Protein AF-A0A8S4GF76-F1 (afdb_monomer_lite)

pLDDT: mean 74.77, std 15.89, range [37.31, 94.25]

Structure (mmCIF, N/CA/C/O backbone):
data_AF-A0A8S4GF76-F1
#
_entry.id   AF-A0A8S4GF76-F1
#
loop_
_atom_site.group_PDB
_atom_site.id
_atom_site.type_symbol
_atom_site.label_atom_id
_atom_site.label_alt_id
_atom_site.label_comp_id
_atom_site.label_asym_id
_atom_site.label_entity_id
_atom_site.label_seq_id
_atom_site.pdbx_PDB_ins_code
_atom_site.Cartn_x
_atom_site.Cartn_y
_atom_site.Cartn_z
_atom_site.occupancy
_atom_site.B_iso_or_equiv
_atom_site.auth_seq_id
_atom_site.auth_comp_id
_atom_site.auth_asym_id
_atom_site.auth_atom_id
_atom_site.pdbx_PDB_model_num
ATOM 1 N N . MET A 1 1 ? -17.388 -14.924 23.583 1.00 37.31 1 MET A N 1
ATOM 2 C CA . MET A 1 1 ? -16.501 -14.642 22.437 1.00 37.31 1 MET A CA 1
ATOM 3 C C . MET A 1 1 ? -17.145 -13.489 21.690 1.00 37.31 1 MET A C 1
ATOM 5 O O . MET A 1 1 ? -18.258 -13.666 21.219 1.00 37.31 1 MET A O 1
ATOM 9 N N . LEU A 1 2 ? -16.554 -12.293 21.723 1.00 39.00 2 LEU A N 1
ATOM 10 C CA . LEU A 1 2 ? -17.043 -11.163 20.931 1.00 39.00 2 LEU A CA 1
ATOM 11 C C . LEU A 1 2 ? -16.577 -11.403 19.494 1.00 39.00 2 LEU A C 1
ATOM 13 O O . LEU A 1 2 ? -15.399 -11.240 19.197 1.00 39.00 2 LEU A O 1
ATOM 17 N N . THR A 1 3 ? -17.472 -11.871 18.632 1.00 37.44 3 THR A N 1
ATOM 18 C CA . THR A 1 3 ? -17.257 -11.887 17.185 1.00 37.44 3 THR A CA 1
ATOM 19 C C . THR A 1 3 ? -17.469 -10.465 16.688 1.00 37.44 3 THR A C 1
ATOM 21 O O . THR A 1 3 ? -18.589 -10.052 16.404 1.00 37.44 3 THR A O 1
ATOM 24 N N . VAL A 1 4 ? -16.390 -9.687 16.653 1.00 47.50 4 VAL A N 1
ATOM 25 C CA . VAL A 1 4 ? -16.339 -8.474 15.839 1.00 47.50 4 VAL A CA 1
ATOM 26 C C . VAL A 1 4 ? -16.151 -8.974 14.414 1.00 47.50 4 VAL A C 1
ATOM 28 O O . VAL A 1 4 ? -15.085 -9.476 14.074 1.00 47.50 4 VAL A O 1
ATOM 31 N N . THR A 1 5 ? -17.217 -8.971 13.620 1.00 45.00 5 THR A N 1
ATOM 32 C CA . THR A 1 5 ? -17.081 -9.118 12.171 1.00 45.00 5 THR A CA 1
ATOM 33 C C . THR A 1 5 ? -16.626 -7.763 11.649 1.00 45.00 5 THR A C 1
ATOM 35 O O . THR A 1 5 ? -17.416 -6.820 11.746 1.00 45.00 5 THR A O 1
ATOM 38 N N . PRO A 1 6 ? -15.380 -7.635 11.174 1.00 48.03 6 PRO A N 1
ATOM 39 C CA . PRO A 1 6 ? -14.907 -6.381 10.617 1.00 48.03 6 PRO A CA 1
ATOM 40 C C . PRO A 1 6 ? -15.791 -6.009 9.427 1.00 48.03 6 PRO A C 1
ATOM 42 O O . PRO A 1 6 ? -15.981 -6.806 8.506 1.00 48.03 6 PRO A O 1
ATOM 45 N N . GLU A 1 7 ? -16.405 -4.830 9.475 1.00 50.16 7 GLU A N 1
ATOM 46 C CA . GLU A 1 7 ? -17.151 -4.298 8.340 1.00 50.16 7 GLU A CA 1
ATOM 47 C C . GLU A 1 7 ? -16.125 -3.635 7.415 1.00 50.16 7 GLU A C 1
ATOM 49 O O . GLU A 1 7 ? -15.545 -2.605 7.758 1.00 50.16 7 GLU A O 1
ATOM 54 N N . ARG A 1 8 ? -15.822 -4.293 6.286 1.00 50.78 8 ARG A N 1
ATOM 55 C CA . ARG A 1 8 ? -14.829 -3.825 5.308 1.00 50.78 8 ARG A CA 1
ATOM 56 C C . ARG A 1 8 ? -15.231 -2.441 4.801 1.00 50.78 8 ARG A C 1
ATOM 58 O O . ARG A 1 8 ? -16.391 -2.217 4.450 1.00 50.78 8 ARG A O 1
ATOM 65 N N . ASP A 1 9 ? -14.264 -1.533 4.735 1.00 55.44 9 ASP A N 1
ATOM 66 C CA . ASP A 1 9 ? -14.485 -0.206 4.171 1.00 55.44 9 ASP A CA 1
ATOM 67 C C . ASP A 1 9 ? -14.858 -0.349 2.683 1.00 55.44 9 ASP A C 1
ATOM 69 O O . ASP A 1 9 ? -14.085 -0.884 1.885 1.00 55.44 9 ASP A O 1
ATOM 73 N N . GLN A 1 10 ? -16.057 0.110 2.303 1.00 51.91 10 GLN A N 1
ATOM 74 C CA . GLN A 1 10 ? -16.638 -0.048 0.954 1.00 51.91 10 GLN A CA 1
ATOM 75 C C . GLN A 1 10 ? -15.857 0.701 -0.142 1.00 51.91 10 GLN A C 1
ATOM 77 O O . GLN A 1 10 ? -16.233 0.685 -1.311 1.00 51.91 10 GLN A O 1
ATOM 82 N N . LEU A 1 11 ? -14.794 1.404 0.244 1.00 53.62 11 LEU A N 1
ATOM 83 C CA . LEU A 1 11 ? -13.936 2.204 -0.620 1.00 53.62 11 LEU A CA 1
ATOM 84 C C . LEU A 1 11 ? -12.894 1.387 -1.385 1.00 53.62 11 LEU A C 1
ATOM 86 O O . LEU A 1 11 ? -12.343 1.891 -2.363 1.00 53.62 11 LEU A O 1
ATOM 90 N N . LEU A 1 12 ? -12.582 0.176 -0.917 1.00 53.72 12 LEU A N 1
ATOM 91 C CA . LEU A 1 12 ? -11.617 -0.704 -1.566 1.00 53.72 12 LEU A CA 1
ATOM 92 C C . LEU A 1 12 ? -12.351 -1.633 -2.543 1.00 53.72 12 LEU A C 1
ATOM 94 O O . LEU A 1 12 ? -13.311 -2.296 -2.137 1.00 53.72 12 LEU A O 1
ATOM 98 N N . PRO A 1 13 ? -11.929 -1.706 -3.816 1.00 49.16 13 PRO A N 1
ATOM 99 C CA . PRO A 1 13 ? -12.549 -2.608 -4.772 1.00 49.16 13 PRO A CA 1
ATOM 100 C C . PRO A 1 13 ? -12.316 -4.067 -4.353 1.00 49.16 13 PRO A C 1
ATOM 102 O O . PRO A 1 13 ? -11.180 -4.516 -4.238 1.00 49.16 13 PRO A O 1
ATOM 105 N N . GLY A 1 14 ? -13.406 -4.801 -4.112 1.00 49.50 14 GLY A N 1
ATOM 106 C CA . GLY A 1 14 ? -13.405 -6.255 -3.935 1.00 49.50 14 GLY A CA 1
ATOM 107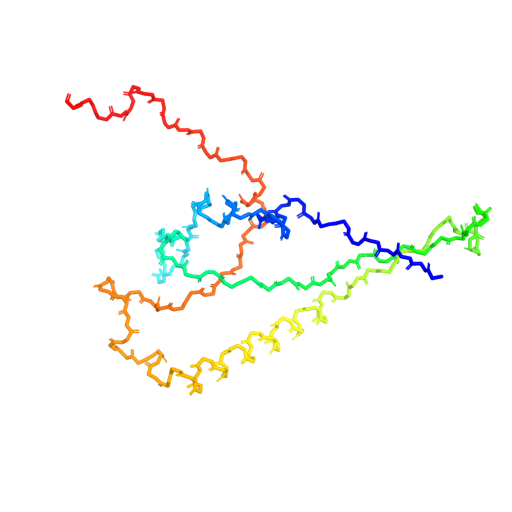 C C . GLY A 1 14 ? -14.153 -6.731 -2.690 1.00 49.50 14 GLY A C 1
ATOM 108 O O . GLY A 1 14 ? -13.673 -6.587 -1.566 1.00 49.50 14 GLY A O 1
ATOM 109 N N . GLN A 1 15 ? -15.300 -7.392 -2.876 1.00 46.72 15 GLN A N 1
ATOM 110 C CA . GLN A 1 15 ? -15.668 -8.475 -1.964 1.00 46.72 15 GLN A CA 1
ATOM 111 C C . GLN A 1 15 ? -14.715 -9.657 -2.188 1.00 46.72 15 GLN A C 1
ATOM 113 O O . GLN A 1 15 ? -14.267 -9.892 -3.308 1.00 46.72 15 GLN A O 1
ATOM 118 N N . ALA A 1 16 ? -14.494 -10.485 -1.161 1.00 45.66 16 ALA A N 1
ATOM 119 C CA . ALA A 1 16 ? -13.795 -11.774 -1.286 1.00 45.66 16 ALA A CA 1
ATOM 120 C C . ALA A 1 16 ? -14.451 -12.747 -2.302 1.00 45.66 16 ALA A C 1
ATOM 122 O O . ALA A 1 16 ? -13.913 -13.820 -2.570 1.00 45.66 16 ALA A O 1
ATOM 123 N N . THR A 1 17 ? -15.614 -12.385 -2.854 1.00 42.84 17 THR A N 1
ATOM 124 C CA . THR A 1 17 ? -16.393 -13.141 -3.842 1.00 42.84 17 THR A CA 1
ATOM 125 C C . THR A 1 17 ? -16.550 -12.442 -5.196 1.00 42.84 17 THR A C 1
ATOM 127 O O . THR A 1 17 ? -17.118 -13.048 -6.103 1.00 42.84 17 THR A O 1
ATOM 130 N N . ASP A 1 18 ? -16.055 -11.212 -5.373 1.00 44.28 18 ASP A N 1
ATOM 131 C CA . ASP A 1 18 ? -16.190 -10.492 -6.644 1.00 44.28 18 ASP A CA 1
ATOM 132 C C . ASP A 1 18 ? -15.052 -10.865 -7.592 1.00 44.28 18 ASP A C 1
ATOM 134 O O . ASP A 1 18 ? -13.970 -10.283 -7.590 1.00 44.28 18 ASP A O 1
ATOM 138 N N . VAL A 1 19 ? -15.326 -11.852 -8.439 1.00 44.22 19 VAL A N 1
ATOM 139 C CA . VAL A 1 19 ? -14.417 -12.334 -9.489 1.00 44.22 19 VAL A CA 1
ATOM 140 C C . VAL A 1 19 ? -14.234 -11.303 -10.624 1.00 44.22 19 VAL A C 1
ATOM 142 O O . VAL A 1 19 ? -13.430 -11.540 -11.516 1.00 44.22 19 VAL A O 1
ATOM 145 N N . ASP A 1 20 ? -14.910 -10.144 -10.600 1.00 44.75 20 ASP A N 1
ATOM 146 C CA . ASP A 1 20 ? -14.944 -9.231 -11.762 1.00 44.75 20 ASP A CA 1
ATOM 147 C C . ASP A 1 20 ? -14.805 -7.724 -11.448 1.00 44.75 20 ASP A C 1
ATOM 149 O O . ASP A 1 20 ? -15.099 -6.872 -12.282 1.00 44.75 20 ASP A O 1
ATOM 153 N N . GLY A 1 21 ? -14.346 -7.356 -10.245 1.00 51.41 21 GLY A N 1
ATOM 154 C CA . GLY A 1 21 ? -14.358 -5.961 -9.774 1.00 51.41 21 GLY A CA 1
ATOM 155 C C . GLY A 1 21 ? -13.014 -5.377 -9.341 1.00 51.41 21 GLY A C 1
ATOM 156 O O . GLY A 1 21 ? -13.008 -4.493 -8.492 1.00 51.41 21 GLY A O 1
ATOM 157 N N . GLY A 1 22 ? -11.884 -5.885 -9.846 1.00 62.31 22 GLY A N 1
ATOM 158 C CA . GLY A 1 22 ? -10.545 -5.411 -9.465 1.00 62.31 22 GLY A CA 1
ATOM 159 C C . GLY A 1 22 ? -10.266 -3.947 -9.840 1.00 62.31 22 GLY A C 1
ATOM 160 O O . GLY A 1 22 ? -11.137 -3.207 -10.278 1.00 62.31 22 GLY A O 1
ATOM 161 N N . TYR A 1 23 ? -9.010 -3.519 -9.751 1.00 72.19 23 TYR A N 1
ATOM 162 C CA . TYR A 1 23 ? -8.571 -2.148 -10.054 1.00 72.19 23 TYR A CA 1
ATOM 163 C C . TYR A 1 23 ? -8.715 -1.699 -11.529 1.00 72.19 23 TYR A C 1
ATOM 165 O O . TYR A 1 23 ? -8.350 -0.576 -11.868 1.00 72.19 23 TYR A O 1
ATOM 173 N N . SER A 1 24 ? -9.269 -2.536 -12.411 1.00 69.00 24 SER A N 1
ATOM 174 C CA . SER A 1 24 ? -9.424 -2.282 -13.853 1.00 69.00 24 SER A CA 1
ATOM 175 C C . SER A 1 24 ? -10.299 -1.069 -14.191 1.00 69.00 24 SER A C 1
ATOM 177 O O . SER A 1 24 ? -10.100 -0.436 -15.225 1.00 69.00 24 SER A O 1
ATOM 179 N N . HIS A 1 25 ? -11.252 -0.724 -13.323 1.00 70.94 25 HIS A N 1
ATOM 180 C CA . HIS A 1 25 ? -12.132 0.436 -13.489 1.00 70.94 25 HIS A CA 1
ATOM 181 C C . HIS A 1 25 ? -11.526 1.739 -12.943 1.00 70.94 25 HIS A C 1
ATOM 183 O O . HIS A 1 25 ? -12.109 2.811 -13.116 1.00 70.94 25 HIS A O 1
ATOM 189 N N . VAL A 1 26 ? -10.365 1.667 -12.283 1.00 74.75 26 VAL A N 1
ATOM 190 C CA . VAL A 1 26 ? -9.690 2.821 -11.689 1.00 74.75 26 VAL A CA 1
ATOM 191 C C . VAL A 1 26 ? -8.588 3.307 -12.628 1.00 74.75 26 VAL A C 1
ATOM 193 O O . VAL A 1 26 ? -7.625 2.600 -12.915 1.00 74.75 26 VAL A O 1
ATOM 196 N N . GLN A 1 27 ? -8.704 4.556 -13.082 1.00 79.56 27 GLN A N 1
ATOM 197 C CA . GLN A 1 27 ? -7.649 5.222 -13.847 1.00 79.56 27 GLN A CA 1
ATOM 198 C C . GLN A 1 27 ? -6.605 5.810 -12.899 1.00 79.56 27 GLN A C 1
ATOM 200 O O . GLN A 1 27 ? -6.787 6.893 -12.332 1.00 79.56 27 GLN A O 1
ATOM 205 N N . PHE A 1 28 ? -5.493 5.100 -12.725 1.00 83.56 28 PHE A N 1
ATOM 206 C CA . PHE A 1 28 ? -4.393 5.580 -11.901 1.00 83.56 28 PHE A CA 1
ATOM 207 C C . PHE A 1 28 ? -3.548 6.600 -12.649 1.00 83.56 28 PHE A C 1
ATOM 209 O O . PHE A 1 28 ? -3.108 6.377 -13.776 1.00 83.56 28 PHE A O 1
ATOM 216 N N . ARG A 1 29 ? -3.250 7.708 -11.970 1.00 86.25 29 ARG A N 1
ATOM 217 C CA . ARG A 1 29 ? -2.211 8.649 -12.383 1.00 86.25 29 ARG A CA 1
ATOM 218 C C . ARG A 1 29 ? -1.155 8.721 -11.301 1.00 86.25 29 ARG A C 1
ATOM 220 O O . ARG A 1 29 ? -1.474 8.918 -10.131 1.00 86.25 29 ARG A O 1
ATOM 227 N N . VAL A 1 30 ? 0.095 8.570 -11.708 1.00 84.25 30 VAL A N 1
ATOM 228 C CA . VAL A 1 30 ? 1.263 8.581 -10.830 1.00 84.25 30 VAL A CA 1
ATOM 229 C C . VAL A 1 30 ? 2.224 9.663 -11.300 1.00 84.25 30 VAL A C 1
ATOM 231 O O . VAL A 1 30 ? 2.423 9.848 -12.500 1.00 84.25 30 VAL A O 1
ATOM 234 N N . GLN A 1 31 ? 2.799 10.408 -10.359 1.00 84.31 31 GLN A N 1
ATOM 235 C CA . GLN A 1 31 ? 3.841 11.377 -10.665 1.00 84.31 31 GLN A CA 1
ATOM 236 C C . GLN A 1 31 ? 5.202 10.676 -10.625 1.00 84.31 31 GLN A C 1
ATOM 238 O O . GLN A 1 31 ? 5.631 10.219 -9.568 1.00 84.31 31 GLN A O 1
ATOM 243 N N . GLN A 1 32 ? 5.872 10.587 -11.771 1.00 76.44 32 GLN A N 1
ATOM 244 C CA . GLN A 1 32 ? 7.206 10.001 -11.928 1.00 76.44 32 GLN A CA 1
ATOM 245 C C . GLN A 1 32 ? 8.091 11.021 -12.643 1.00 76.44 32 GLN A C 1
ATOM 247 O O . GLN A 1 32 ? 7.661 11.627 -13.622 1.00 76.44 32 GLN A O 1
ATOM 252 N N . ASP A 1 33 ? 9.287 11.282 -12.112 1.00 79.75 33 ASP A N 1
ATOM 253 C CA . ASP A 1 33 ? 10.253 12.236 -12.682 1.00 79.75 33 ASP A CA 1
ATOM 254 C C . ASP A 1 33 ? 9.666 13.626 -13.006 1.00 79.75 33 ASP A C 1
ATOM 256 O O . ASP A 1 33 ? 10.026 14.288 -13.977 1.00 79.75 33 ASP A O 1
ATOM 260 N N . GLY A 1 34 ? 8.724 14.084 -12.174 1.00 79.75 34 GLY A N 1
ATOM 261 C CA . GLY A 1 34 ? 8.058 15.381 -12.322 1.00 79.75 34 GLY A CA 1
ATOM 262 C C . GLY A 1 34 ? 6.900 15.413 -13.326 1.00 79.75 34 GLY A C 1
ATOM 263 O O . GLY A 1 34 ? 6.209 16.429 -13.394 1.00 79.75 34 GLY A O 1
ATOM 264 N N . ALA A 1 35 ? 6.624 14.318 -14.040 1.00 82.06 35 ALA A N 1
ATOM 265 C CA . ALA A 1 35 ? 5.507 14.197 -14.973 1.00 82.06 35 ALA A CA 1
ATOM 266 C C . ALA A 1 35 ? 4.408 13.270 -14.432 1.00 82.06 35 ALA A C 1
ATOM 268 O O . ALA A 1 35 ? 4.677 12.244 -13.808 1.00 82.06 35 ALA A O 1
ATOM 269 N N . TRP A 1 36 ? 3.147 13.624 -14.683 1.00 86.44 36 TRP A N 1
ATOM 270 C CA . TRP A 1 36 ? 2.017 12.735 -14.413 1.00 86.44 36 TRP A CA 1
ATOM 271 C C . TRP A 1 36 ? 1.860 11.743 -15.559 1.00 86.44 36 TRP A C 1
ATOM 273 O O . TRP A 1 36 ? 1.687 12.150 -16.705 1.00 86.44 36 TRP A O 1
ATOM 283 N N . THR A 1 37 ? 1.871 10.457 -15.229 1.00 84.19 37 THR A N 1
ATOM 284 C CA . THR A 1 37 ? 1.736 9.361 -16.190 1.00 84.19 37 THR A CA 1
ATOM 285 C C . THR A 1 37 ? 0.564 8.477 -15.794 1.00 84.19 37 THR A C 1
ATOM 287 O O . THR A 1 37 ? 0.308 8.259 -14.608 1.00 84.19 37 THR A O 1
ATOM 290 N N . GLU A 1 38 ? -0.169 7.986 -16.786 1.00 85.50 38 GLU A N 1
ATOM 291 C CA . GLU A 1 38 ? -1.262 7.043 -16.572 1.00 85.50 38 GLU A CA 1
ATOM 292 C C . GLU A 1 38 ? -0.722 5.622 -16.404 1.00 85.50 38 GLU A C 1
ATOM 294 O O . GLU A 1 38 ? 0.185 5.192 -17.128 1.00 85.50 38 GLU A O 1
ATOM 299 N N . LEU A 1 39 ? -1.273 4.899 -15.433 1.00 82.38 39 LEU A N 1
ATOM 300 C CA . LEU A 1 39 ? -0.928 3.517 -15.140 1.00 82.38 39 LEU A CA 1
ATOM 301 C C . LEU A 1 39 ? -2.147 2.630 -15.390 1.00 82.38 39 LEU A C 1
ATOM 303 O O . LEU A 1 39 ? -3.182 2.775 -14.740 1.00 82.38 39 LEU A O 1
ATOM 307 N N . SER A 1 40 ? -2.003 1.710 -16.343 1.00 77.19 40 SER A N 1
ATOM 308 C CA . SER A 1 40 ? -3.027 0.721 -16.664 1.00 77.19 40 SER A CA 1
ATOM 309 C C . SER A 1 40 ? -2.982 -0.408 -15.637 1.00 77.19 40 SER A C 1
ATOM 311 O O . SER A 1 40 ? -2.089 -1.258 -15.662 1.00 77.19 40 SER A O 1
ATOM 313 N N . ALA A 1 41 ? -3.949 -0.419 -14.719 1.00 74.38 41 ALA A N 1
ATOM 314 C CA . ALA A 1 41 ? -4.138 -1.544 -13.807 1.00 74.38 41 ALA A CA 1
ATOM 315 C C . ALA A 1 41 ? -4.584 -2.818 -14.549 1.00 74.38 41 ALA A C 1
ATOM 317 O O . ALA A 1 41 ? -4.297 -3.915 -14.087 1.00 74.38 41 ALA A O 1
ATOM 318 N N . GLY A 1 42 ? -5.235 -2.683 -15.713 1.00 73.38 42 GLY A N 1
ATOM 319 C CA . GLY A 1 42 ? -5.676 -3.818 -16.533 1.00 73.38 42 GLY A CA 1
ATOM 320 C C . GLY A 1 42 ? -4.529 -4.642 -17.128 1.00 73.38 42 GLY A C 1
ATOM 321 O O . GLY A 1 42 ? -4.685 -5.843 -17.321 1.00 73.38 42 GLY A O 1
ATOM 322 N N . ASP A 1 43 ? -3.369 -4.020 -17.353 1.00 77.56 43 ASP A N 1
ATOM 323 C CA . ASP A 1 43 ? -2.175 -4.688 -17.896 1.00 77.56 43 ASP A CA 1
ATOM 324 C C . ASP A 1 43 ? -1.206 -5.162 -16.798 1.00 77.56 43 ASP A C 1
ATOM 326 O O . ASP A 1 43 ? -0.087 -5.591 -17.084 1.00 77.56 43 ASP A O 1
ATOM 330 N N . SER A 1 44 ? -1.614 -5.058 -15.531 1.00 79.75 44 SER A N 1
ATOM 331 C CA . SER A 1 44 ? -0.779 -5.342 -14.367 1.00 79.75 44 SER A CA 1
ATOM 332 C C . SER A 1 44 ? -1.387 -6.448 -13.510 1.00 79.75 44 SER A C 1
ATOM 334 O O . SER A 1 44 ? -2.599 -6.532 -13.335 1.00 79.75 44 SER A O 1
ATOM 336 N N . ALA A 1 45 ? -0.536 -7.271 -12.899 1.00 83.06 45 ALA A N 1
ATOM 337 C CA . ALA A 1 45 ? -0.954 -8.066 -11.750 1.00 83.06 45 ALA A CA 1
ATOM 338 C C . ALA A 1 45 ? -0.912 -7.174 -10.500 1.00 83.06 45 ALA A C 1
ATOM 340 O O . ALA A 1 45 ? 0.125 -6.585 -10.191 1.00 83.06 45 ALA A O 1
ATOM 341 N N . CYS A 1 46 ? -2.032 -7.060 -9.787 1.00 82.62 46 CYS A N 1
ATOM 342 C CA . CYS A 1 46 ? -2.127 -6.244 -8.579 1.00 82.62 46 CYS A CA 1
ATOM 343 C C . CYS A 1 46 ? -1.984 -7.112 -7.325 1.00 82.62 46 CYS A C 1
ATOM 345 O O . CYS A 1 46 ? -2.655 -8.133 -7.193 1.00 82.62 46 CYS A O 1
ATOM 347 N N . ILE A 1 47 ? -1.143 -6.669 -6.390 1.00 83.44 47 ILE A N 1
ATOM 348 C CA . ILE A 1 47 ? -1.070 -7.211 -5.031 1.00 83.44 47 ILE A CA 1
ATOM 349 C C . ILE A 1 47 ? -1.544 -6.112 -4.089 1.00 83.44 47 ILE A C 1
ATOM 351 O O . ILE A 1 47 ? -0.995 -5.011 -4.091 1.00 83.44 47 ILE A O 1
ATOM 355 N N . GLU A 1 48 ? -2.562 -6.418 -3.295 1.00 82.31 48 GLU A N 1
ATOM 356 C CA . GLU A 1 48 ? -3.100 -5.518 -2.282 1.00 82.31 48 GLU A CA 1
ATOM 357 C C . GLU A 1 48 ? -2.671 -5.977 -0.888 1.00 82.31 48 GLU A C 1
ATOM 359 O O . GLU A 1 48 ? -2.648 -7.172 -0.589 1.00 82.31 48 GLU A O 1
ATOM 364 N N . ILE A 1 49 ? -2.319 -5.011 -0.039 1.00 79.25 49 ILE A N 1
ATOM 365 C CA . ILE A 1 49 ? -1.917 -5.244 1.347 1.00 79.25 49 ILE A CA 1
ATOM 366 C C . ILE A 1 49 ? -2.934 -4.538 2.230 1.00 79.25 49 ILE A C 1
ATOM 368 O O . ILE A 1 49 ? -2.917 -3.316 2.365 1.00 79.25 49 ILE A O 1
ATOM 372 N N . GLU A 1 50 ? -3.819 -5.322 2.831 1.00 76.69 50 GLU A N 1
ATOM 373 C CA . GLU A 1 50 ? -4.824 -4.830 3.763 1.00 76.69 50 GLU A CA 1
ATOM 374 C C . GLU A 1 50 ? -4.335 -5.056 5.197 1.00 76.69 50 GLU A C 1
ATOM 376 O O . GLU A 1 50 ? -4.062 -6.185 5.610 1.00 76.69 50 GLU A O 1
ATOM 381 N N . LEU A 1 51 ? -4.196 -3.970 5.961 1.00 74.75 51 LEU A N 1
ATOM 382 C CA . LEU A 1 51 ? -3.858 -4.025 7.381 1.00 74.75 51 LEU A CA 1
ATOM 383 C C . LEU A 1 51 ? -5.096 -3.654 8.206 1.00 74.75 51 LEU A C 1
ATOM 385 O O . LEU A 1 51 ? -5.659 -2.581 7.979 1.00 74.75 51 LEU A O 1
ATOM 389 N N . PRO A 1 52 ? -5.504 -4.482 9.185 1.00 70.50 52 PRO A N 1
ATOM 390 C CA . PRO A 1 52 ? -6.664 -4.196 10.018 1.00 70.50 52 PRO A CA 1
ATOM 391 C C . PRO A 1 52 ? -6.349 -3.031 10.965 1.00 70.50 52 PRO A C 1
ATOM 393 O O . PRO A 1 52 ? -5.764 -3.198 12.035 1.00 70.50 52 PRO A O 1
ATOM 396 N N . ALA A 1 53 ? -6.724 -1.825 10.547 1.00 80.62 53 ALA A N 1
ATOM 397 C CA . ALA A 1 53 ? -6.616 -0.585 11.308 1.00 80.62 53 ALA A CA 1
ATOM 398 C C . ALA A 1 53 ? -7.969 -0.224 11.943 1.00 80.62 53 ALA A C 1
ATOM 400 O O . ALA A 1 53 ? -8.462 0.896 11.815 1.00 80.62 53 ALA A O 1
ATOM 401 N N . GLU A 1 54 ? -8.593 -1.191 12.611 1.00 81.88 54 GLU A N 1
ATOM 402 C CA . GLU A 1 54 ? -9.951 -1.052 13.134 1.00 81.88 54 GLU A CA 1
ATOM 403 C C . GLU A 1 54 ? -9.993 -0.451 14.538 1.00 81.88 54 GLU A C 1
ATOM 405 O O . GLU A 1 54 ? -9.150 -0.728 15.395 1.00 81.88 54 GLU A O 1
ATOM 410 N N . VAL A 1 55 ? -11.035 0.343 14.795 1.00 85.62 55 VAL A N 1
ATOM 411 C CA . VAL A 1 55 ? -11.339 0.859 16.132 1.00 85.62 55 VAL A CA 1
ATOM 412 C C . VAL A 1 55 ? -12.110 -0.199 16.911 1.00 85.62 55 VAL A C 1
ATOM 414 O O . VAL A 1 55 ? -13.223 -0.579 16.549 1.00 85.62 55 VAL A O 1
ATOM 417 N N . CYS A 1 56 ? -11.553 -0.639 18.034 1.00 86.31 56 CYS A N 1
ATOM 418 C CA . CYS A 1 56 ? -12.236 -1.571 18.919 1.00 86.31 56 CYS A CA 1
ATOM 419 C C . CYS A 1 56 ? -13.147 -0.803 19.883 1.00 86.31 56 CYS A C 1
ATOM 421 O O . CYS A 1 56 ? -12.677 0.036 20.650 1.00 86.31 56 CYS A O 1
ATOM 423 N N . VAL A 1 57 ? -14.451 -1.092 19.873 1.00 88.56 57 VAL A N 1
ATOM 424 C CA . VAL A 1 57 ? -15.426 -0.454 20.771 1.00 88.56 57 VAL A CA 1
ATOM 425 C C . VAL A 1 57 ? -15.905 -1.452 21.822 1.00 88.56 57 VAL A C 1
ATOM 427 O O . VAL A 1 57 ? -16.676 -2.366 21.537 1.00 88.56 57 VAL A O 1
ATOM 430 N N . ALA A 1 58 ? -15.490 -1.249 23.068 1.00 87.81 58 ALA A N 1
ATOM 431 C CA . ALA A 1 58 ? -15.928 -2.037 24.209 1.00 87.81 58 ALA A CA 1
ATOM 432 C C . ALA A 1 58 ? -17.228 -1.472 24.803 1.00 87.81 58 ALA A C 1
ATOM 434 O O . ALA A 1 58 ? -17.317 -0.294 25.164 1.00 87.81 58 ALA A O 1
ATOM 435 N N . ARG A 1 59 ? -18.239 -2.337 24.934 1.00 87.50 59 ARG A N 1
ATOM 436 C CA . ARG A 1 59 ? -19.538 -2.059 25.564 1.00 87.50 59 ARG A CA 1
ATOM 437 C C . ARG A 1 59 ? -19.917 -3.204 26.488 1.00 87.50 59 ARG A C 1
ATOM 439 O O . ARG A 1 59 ? -19.564 -4.354 26.230 1.00 87.50 59 ARG A O 1
ATOM 446 N N . ARG A 1 60 ? -20.654 -2.903 27.556 1.00 86.06 60 ARG A N 1
ATOM 447 C CA . ARG A 1 60 ? -21.249 -3.951 28.386 1.00 86.06 60 ARG A CA 1
ATOM 448 C C . ARG A 1 60 ? -22.447 -4.555 27.671 1.00 86.06 60 ARG A C 1
ATOM 450 O O . ARG A 1 60 ? -23.220 -3.857 27.022 1.00 86.06 60 ARG A O 1
ATOM 457 N N . THR A 1 61 ? -22.608 -5.861 27.830 1.00 86.31 61 THR A N 1
ATOM 458 C CA . THR A 1 61 ? -23.702 -6.631 27.228 1.00 86.31 61 THR A CA 1
ATOM 459 C C . THR A 1 61 ? -25.051 -6.382 27.895 1.00 86.31 61 THR A C 1
ATOM 461 O O . THR A 1 61 ? -26.082 -6.568 27.261 1.00 86.31 61 THR A O 1
ATOM 464 N N . ASP A 1 62 ? -25.056 -5.942 29.153 1.00 88.75 62 ASP A N 1
ATOM 465 C CA . ASP A 1 62 ? -26.261 -5.599 29.918 1.00 88.75 62 ASP A CA 1
ATOM 466 C C . ASP A 1 62 ? -26.752 -4.159 29.677 1.00 88.75 62 ASP A C 1
ATOM 468 O O . ASP A 1 62 ? -27.717 -3.725 30.301 1.00 88.75 62 ASP A O 1
ATOM 472 N N . GLY A 1 63 ? -26.093 -3.410 28.783 1.00 81.75 63 GLY A N 1
ATOM 473 C CA . GLY A 1 63 ? -26.453 -2.033 28.434 1.00 81.75 63 GLY A CA 1
ATOM 474 C C . GLY A 1 63 ? -26.169 -0.998 29.528 1.00 81.75 63 GLY A C 1
ATOM 475 O O . GLY A 1 63 ? -26.469 0.180 29.342 1.00 81.75 63 GLY A O 1
ATOM 476 N N . LEU A 1 64 ? -25.588 -1.400 30.662 1.00 87.88 64 LEU A N 1
ATOM 477 C CA . LEU A 1 64 ? -25.192 -0.478 31.722 1.00 87.88 64 LEU A CA 1
ATOM 478 C C . LEU A 1 64 ? -23.848 0.195 31.388 1.00 87.88 64 LEU A C 1
ATOM 480 O O . LEU A 1 64 ? -23.029 -0.370 30.663 1.00 87.88 64 LEU A O 1
ATOM 484 N N . PRO A 1 65 ? -23.561 1.385 31.943 1.00 85.81 65 PRO A N 1
ATOM 485 C CA . PRO A 1 65 ? -22.296 2.068 31.688 1.00 85.81 65 PRO A CA 1
ATOM 486 C C . PRO A 1 65 ? -21.085 1.318 32.282 1.00 85.81 65 PRO A C 1
ATOM 488 O O . PRO A 1 65 ? -21.164 0.708 33.355 1.00 85.81 65 PRO A O 1
ATOM 491 N N . LEU A 1 66 ? -19.934 1.397 31.603 1.00 82.81 66 LEU A N 1
ATOM 492 C CA . LEU A 1 66 ? -18.613 1.058 32.144 1.00 82.81 66 LEU A CA 1
ATOM 493 C C . LEU A 1 66 ? -18.064 2.268 32.900 1.00 82.81 66 LEU A C 1
ATOM 495 O O . LEU A 1 66 ? -17.652 3.243 32.278 1.00 82.81 66 LEU A O 1
ATOM 499 N N . SER A 1 67 ? -18.046 2.229 34.234 1.00 84.00 67 SER A N 1
ATOM 500 C CA . SER A 1 67 ? -17.478 3.317 35.054 1.00 84.00 67 SER A CA 1
ATOM 501 C C . SER A 1 67 ? -18.015 4.716 34.692 1.00 84.00 67 SER A C 1
ATOM 503 O O . SER A 1 67 ? -17.276 5.695 34.710 1.00 84.00 67 SER A O 1
ATOM 505 N N . GLY A 1 68 ? -19.300 4.808 34.324 1.00 85.12 68 GLY A N 1
ATOM 506 C CA . GLY A 1 68 ? -19.958 6.053 33.900 1.00 85.12 68 GLY A CA 1
ATOM 507 C C . GLY A 1 68 ? -19.941 6.336 32.390 1.00 85.12 68 GLY A C 1
ATOM 508 O O . GLY A 1 68 ? -20.682 7.207 31.942 1.00 85.12 68 GLY A O 1
ATOM 509 N N . TYR A 1 69 ? -19.184 5.580 31.591 1.00 85.50 69 TYR A N 1
ATOM 510 C CA . TYR A 1 69 ? -19.126 5.712 30.131 1.00 85.50 69 TYR A CA 1
ATOM 511 C C . TYR A 1 69 ? -20.040 4.701 29.433 1.00 85.50 69 TYR A C 1
ATOM 513 O O . TYR A 1 69 ? -20.121 3.543 29.837 1.00 85.50 69 TYR A O 1
ATOM 521 N N . GLN A 1 70 ? -20.702 5.113 28.351 1.00 85.94 70 GLN A N 1
ATOM 522 C CA . GLN A 1 70 ? -21.548 4.217 27.545 1.00 85.94 70 GLN A CA 1
ATOM 523 C C . GLN A 1 70 ? -20.724 3.196 26.742 1.00 85.94 70 GLN A C 1
ATOM 525 O O . GLN A 1 70 ? -21.153 2.063 26.532 1.00 85.94 70 GLN A O 1
ATOM 530 N N . SER A 1 71 ? -19.523 3.581 26.310 1.00 89.69 71 SER A N 1
ATOM 531 C CA . SER A 1 71 ? -18.578 2.718 25.600 1.00 89.69 71 SER A CA 1
ATOM 532 C C . SER A 1 71 ? -17.158 3.262 25.698 1.00 89.69 71 SER A C 1
ATOM 534 O O . SER A 1 71 ? -16.979 4.459 25.916 1.00 89.69 71 SER A O 1
ATOM 536 N N . ILE A 1 72 ? -16.165 2.404 25.474 1.00 89.94 72 ILE A N 1
ATOM 537 C CA . ILE A 1 72 ? -14.750 2.781 25.367 1.00 89.94 72 ILE A CA 1
ATOM 538 C C . ILE A 1 72 ? -14.274 2.423 23.961 1.00 89.94 72 ILE A C 1
ATOM 540 O O . ILE A 1 72 ? -14.432 1.278 23.548 1.00 89.94 72 ILE A O 1
ATOM 544 N N . SER A 1 73 ? -13.709 3.384 23.233 1.00 89.81 73 SER A N 1
ATOM 545 C CA . SER A 1 73 ? -13.067 3.154 21.937 1.00 89.81 73 SER A CA 1
ATOM 546 C C . SER A 1 73 ? -11.554 3.058 22.106 1.00 89.81 73 SER A C 1
ATOM 548 O O . SER A 1 73 ? -10.940 3.885 22.777 1.00 89.81 73 SER A O 1
ATOM 550 N N . VAL A 1 74 ? -10.955 2.047 21.488 1.00 89.44 74 VAL A N 1
ATOM 551 C CA . VAL A 1 74 ? -9.509 1.865 21.389 1.00 89.44 74 VAL A CA 1
ATOM 552 C C . VAL A 1 74 ? -9.136 2.025 19.926 1.00 89.44 74 VAL A C 1
ATOM 554 O O . VAL A 1 74 ? -9.482 1.186 19.094 1.00 89.44 74 VAL A O 1
ATOM 557 N N . GLU A 1 75 ? -8.467 3.131 19.625 1.00 89.81 75 GLU A N 1
ATOM 558 C CA . GLU A 1 75 ? -7.989 3.434 18.282 1.00 89.81 75 GLU A CA 1
ATOM 559 C C . GLU A 1 75 ? -6.615 2.796 18.048 1.00 89.81 75 GLU A C 1
ATOM 561 O O . GLU A 1 75 ? -5.776 2.769 18.959 1.00 89.81 75 GLU A O 1
ATOM 566 N N . PRO A 1 76 ? -6.357 2.277 16.841 1.00 88.94 76 PRO A N 1
ATOM 567 C CA . PRO A 1 76 ? -5.048 1.752 16.501 1.00 88.94 76 PRO A CA 1
ATOM 568 C C . PRO A 1 76 ? -4.028 2.892 16.403 1.00 88.94 76 PRO A C 1
ATOM 570 O O . PRO A 1 76 ? -4.327 3.991 15.938 1.00 88.94 76 PRO A O 1
ATOM 573 N N . ASN A 1 77 ? -2.790 2.627 16.823 1.00 91.31 77 ASN A N 1
ATOM 574 C CA . ASN A 1 77 ? -1.726 3.623 16.749 1.00 91.31 77 ASN A CA 1
ATOM 575 C C . ASN A 1 77 ? -1.197 3.734 15.300 1.00 91.31 77 ASN A C 1
ATOM 577 O O . ASN A 1 77 ? -0.614 2.764 14.801 1.00 91.31 77 ASN A O 1
ATOM 581 N N . PRO A 1 78 ? -1.315 4.902 14.639 1.00 90.12 78 PRO A N 1
ATOM 582 C CA . PRO A 1 78 ? -0.904 5.072 13.245 1.00 90.12 78 PRO A CA 1
ATOM 583 C C . PRO A 1 78 ? 0.604 4.901 13.028 1.00 90.12 78 PRO A C 1
ATOM 585 O O . PRO A 1 78 ? 1.027 4.415 11.981 1.00 90.12 78 PRO A O 1
ATOM 588 N N . GLU A 1 79 ? 1.432 5.245 14.013 1.00 93.31 79 GLU A N 1
ATOM 589 C CA . GLU A 1 79 ? 2.881 5.054 13.934 1.00 93.31 79 GLU A CA 1
ATOM 590 C C . GLU A 1 79 ? 3.237 3.562 13.897 1.00 93.31 79 GLU A C 1
ATOM 592 O O . GLU A 1 79 ? 4.080 3.132 13.110 1.00 93.31 79 GLU A O 1
ATOM 597 N N . VAL A 1 80 ? 2.561 2.755 14.719 1.00 92.50 80 VAL A N 1
ATOM 598 C CA . VAL A 1 80 ? 2.761 1.299 14.759 1.00 92.50 80 VAL A CA 1
ATOM 599 C C . VAL A 1 80 ? 2.270 0.654 13.465 1.00 92.50 80 VAL A C 1
ATOM 601 O O . VAL A 1 80 ? 2.975 -0.181 12.905 1.00 92.50 80 VAL A O 1
ATOM 604 N N . LEU A 1 81 ? 1.111 1.078 12.953 1.00 90.62 81 LEU A N 1
ATOM 605 C CA . LEU A 1 81 ? 0.593 0.611 11.664 1.00 90.62 81 LEU A CA 1
ATOM 606 C C . LEU A 1 81 ? 1.555 0.926 10.515 1.00 90.62 81 LEU A C 1
ATOM 608 O O . LEU A 1 81 ? 1.823 0.068 9.681 1.00 90.62 81 LEU A O 1
ATOM 612 N N . THR A 1 82 ? 2.130 2.130 10.508 1.00 89.31 82 THR A N 1
ATOM 613 C CA . THR A 1 82 ? 3.102 2.546 9.487 1.00 89.31 82 THR A CA 1
ATOM 614 C C . THR A 1 82 ? 4.372 1.700 9.555 1.00 89.31 82 THR A C 1
ATOM 616 O O . THR A 1 82 ? 4.872 1.253 8.527 1.00 89.31 82 THR A O 1
ATOM 619 N N . LYS A 1 83 ? 4.877 1.428 10.765 1.00 93.12 83 LYS A N 1
ATOM 620 C CA . LYS A 1 83 ? 6.026 0.532 10.976 1.00 93.12 83 LYS A CA 1
ATOM 621 C C . LYS A 1 83 ? 5.737 -0.887 10.490 1.00 93.12 83 LYS A C 1
ATOM 623 O O . LYS A 1 83 ? 6.601 -1.500 9.875 1.00 93.12 83 LYS A O 1
ATOM 628 N N . LEU A 1 84 ? 4.533 -1.398 10.742 1.00 92.19 84 LEU A N 1
ATOM 629 C CA . LEU A 1 84 ? 4.122 -2.719 10.274 1.00 92.19 84 LEU A CA 1
ATOM 630 C C . LEU A 1 84 ? 4.035 -2.775 8.743 1.00 92.19 84 LEU A C 1
ATOM 632 O O . LEU A 1 84 ? 4.524 -3.731 8.147 1.00 92.19 84 LEU A O 1
ATOM 636 N N . LEU A 1 85 ? 3.465 -1.742 8.115 1.00 89.88 85 LEU A N 1
ATOM 637 C CA . LEU A 1 85 ? 3.404 -1.630 6.659 1.00 89.88 85 LEU A CA 1
ATOM 638 C C . LEU A 1 85 ? 4.806 -1.601 6.046 1.00 89.88 85 LEU A C 1
ATOM 640 O O . LEU A 1 85 ? 5.059 -2.358 5.116 1.00 89.88 85 LEU A O 1
ATOM 644 N N . ALA A 1 86 ? 5.713 -0.791 6.602 1.00 91.25 86 ALA A N 1
ATOM 645 C CA . ALA A 1 86 ? 7.102 -0.719 6.153 1.00 91.25 86 ALA A CA 1
ATOM 646 C C . ALA A 1 86 ? 7.798 -2.086 6.245 1.00 91.25 86 ALA A C 1
ATOM 648 O O . ALA A 1 86 ? 8.381 -2.553 5.272 1.00 91.25 86 ALA A O 1
ATOM 649 N N . LEU A 1 87 ? 7.648 -2.781 7.378 1.00 94.25 87 LEU A N 1
ATOM 650 C CA 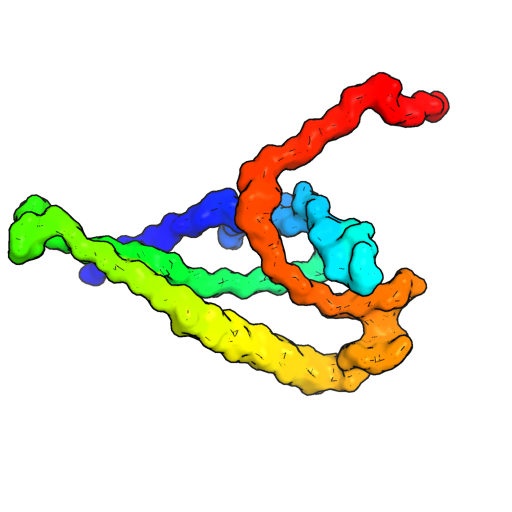. LEU A 1 87 ? 8.191 -4.130 7.540 1.00 94.25 87 LEU A CA 1
ATOM 651 C C . LEU A 1 87 ? 7.637 -5.097 6.492 1.00 94.25 87 LEU A C 1
ATOM 653 O O . LEU A 1 87 ? 8.394 -5.887 5.935 1.00 94.25 87 LEU A O 1
ATOM 657 N N . PHE A 1 88 ? 6.333 -5.056 6.216 1.00 91.88 88 PHE A N 1
ATOM 658 C CA . PHE A 1 88 ? 5.732 -5.927 5.213 1.00 91.88 88 PHE A CA 1
ATOM 659 C C . PHE A 1 88 ? 6.261 -5.617 3.808 1.00 91.88 88 PHE A C 1
ATOM 661 O O . PHE A 1 88 ? 6.628 -6.539 3.081 1.00 91.88 88 PHE A O 1
ATOM 668 N N . THR A 1 89 ? 6.339 -4.337 3.428 1.00 90.38 89 THR A N 1
ATOM 669 C CA . THR A 1 89 ? 6.875 -3.941 2.120 1.00 90.38 89 THR A CA 1
ATOM 670 C C . THR A 1 89 ? 8.334 -4.349 1.961 1.00 90.38 89 THR A C 1
ATOM 672 O O . THR A 1 89 ? 8.689 -4.869 0.909 1.00 90.38 89 THR A O 1
ATOM 675 N N . ASP A 1 90 ? 9.145 -4.233 3.016 1.00 92.88 90 ASP A N 1
ATOM 676 C CA . ASP A 1 90 ? 10.542 -4.678 2.994 1.00 92.88 90 ASP A CA 1
ATOM 677 C C . ASP A 1 90 ? 10.644 -6.193 2.755 1.00 92.88 90 ASP A C 1
ATOM 679 O O . ASP A 1 90 ? 11.494 -6.654 1.999 1.00 92.88 90 ASP A O 1
ATOM 683 N N . HIS A 1 91 ? 9.752 -6.993 3.352 1.00 93.62 91 HIS A N 1
ATOM 684 C CA . HIS A 1 91 ? 9.734 -8.441 3.119 1.00 93.62 91 HIS A CA 1
ATOM 685 C C . HIS A 1 91 ? 9.319 -8.797 1.690 1.00 93.62 91 HIS A C 1
ATOM 687 O O . HIS A 1 91 ? 9.883 -9.723 1.109 1.00 93.62 91 HIS A O 1
ATOM 693 N N . VAL A 1 92 ? 8.349 -8.080 1.115 1.00 92.06 92 VAL A N 1
ATOM 694 C CA . VAL A 1 92 ? 7.978 -8.258 -0.297 1.00 92.06 92 VAL A CA 1
ATOM 695 C C . VAL A 1 92 ? 9.171 -7.948 -1.197 1.00 92.06 92 VAL A C 1
ATOM 697 O O . VAL A 1 92 ? 9.446 -8.707 -2.121 1.00 92.06 92 VAL A O 1
ATOM 700 N N . ASP A 1 93 ? 9.908 -6.883 -0.897 1.00 89.69 93 ASP A N 1
ATOM 701 C CA . ASP A 1 93 ? 11.072 -6.466 -1.674 1.00 89.69 93 ASP A CA 1
ATOM 702 C C . ASP A 1 93 ? 12.195 -7.504 -1.615 1.00 89.69 93 ASP A C 1
ATOM 704 O O . ASP A 1 93 ? 12.697 -7.909 -2.661 1.00 89.69 93 ASP A O 1
ATOM 708 N N . LEU A 1 94 ? 12.501 -8.029 -0.426 1.00 92.94 94 LEU A N 1
ATOM 709 C CA . LEU A 1 94 ? 13.468 -9.119 -0.257 1.00 92.94 94 LEU A CA 1
ATOM 710 C C . LEU A 1 94 ? 13.073 -10.373 -1.051 1.00 92.94 94 LEU A C 1
ATOM 712 O O . LEU A 1 94 ? 13.906 -10.972 -1.727 1.00 92.94 94 LEU A O 1
ATOM 716 N N . LEU A 1 95 ? 11.793 -10.760 -1.021 1.00 92.62 95 LEU A N 1
ATOM 717 C CA . LEU A 1 95 ? 11.306 -11.904 -1.800 1.00 92.62 95 LEU A CA 1
ATOM 718 C C . LEU A 1 95 ? 11.441 -11.672 -3.311 1.00 92.62 95 LEU A C 1
ATOM 720 O O . LEU A 1 95 ? 11.772 -12.597 -4.053 1.00 92.62 95 LEU A O 1
ATOM 724 N N . LEU A 1 96 ? 11.185 -10.448 -3.775 1.00 89.81 96 LEU A N 1
ATOM 725 C CA . LEU A 1 96 ? 11.338 -10.079 -5.181 1.00 89.81 96 LEU A CA 1
ATOM 726 C C . LEU A 1 96 ? 12.804 -10.089 -5.615 1.00 89.81 96 LEU A C 1
ATOM 728 O O . LEU A 1 96 ? 13.092 -10.562 -6.712 1.00 89.81 96 LEU A O 1
ATOM 732 N N . GLU A 1 97 ? 13.716 -9.616 -4.768 1.00 89.00 97 GLU A N 1
ATOM 733 C CA . GLU A 1 97 ? 15.160 -9.674 -5.015 1.00 89.00 97 GLU A CA 1
ATOM 734 C C . GLU A 1 97 ? 15.660 -11.123 -5.114 1.00 89.00 97 GLU A C 1
ATOM 736 O O . GLU A 1 97 ? 16.412 -11.453 -6.033 1.00 89.00 97 GLU A O 1
ATOM 741 N N . ASP A 1 98 ? 15.191 -12.009 -4.232 1.00 91.56 98 ASP A N 1
ATOM 742 C CA . ASP A 1 98 ? 15.592 -13.418 -4.227 1.00 91.56 98 ASP A CA 1
ATOM 743 C C . ASP A 1 98 ? 15.040 -14.197 -5.433 1.00 91.56 98 ASP A C 1
ATOM 745 O O . ASP A 1 98 ? 15.736 -15.030 -6.021 1.00 91.56 98 ASP A O 1
ATOM 749 N N . TRP A 1 99 ? 13.777 -13.966 -5.806 1.00 90.94 99 TRP A N 1
ATOM 750 C CA . TRP A 1 99 ? 13.116 -14.722 -6.880 1.00 90.94 99 TRP A CA 1
ATOM 751 C C . TRP A 1 99 ? 13.367 -14.129 -8.269 1.00 90.94 99 TRP A C 1
ATOM 753 O O . TRP A 1 99 ? 13.370 -14.861 -9.262 1.00 90.94 99 TRP A O 1
ATOM 763 N N . TYR A 1 100 ? 13.610 -12.820 -8.346 1.00 89.62 100 TYR A N 1
ATOM 764 C CA . TYR A 1 100 ? 13.856 -12.078 -9.579 1.00 89.62 100 TYR A CA 1
ATOM 765 C C . TYR A 1 100 ? 15.096 -11.179 -9.431 1.00 89.62 100 TYR A C 1
ATOM 767 O O . TYR A 1 100 ? 14.993 -9.956 -9.489 1.00 89.62 100 TYR A O 1
ATOM 775 N N . PRO A 1 101 ? 16.308 -11.751 -9.334 1.00 84.25 101 PRO A N 1
ATOM 776 C CA . PRO A 1 101 ? 17.536 -11.005 -9.024 1.00 84.25 101 PRO A CA 1
ATOM 777 C C . PRO A 1 101 ? 17.956 -9.976 -10.088 1.00 84.25 101 PRO A C 1
ATOM 779 O O . PRO A 1 101 ? 18.850 -9.165 -9.864 1.00 84.25 101 PRO A O 1
ATOM 782 N N . SER A 1 102 ? 17.350 -10.012 -11.277 1.00 83.56 102 SER A N 1
ATOM 783 C CA . SER A 1 102 ? 17.573 -9.032 -12.345 1.00 83.56 102 SER A CA 1
ATOM 784 C C . SER A 1 102 ? 16.593 -7.853 -12.312 1.00 83.56 102 SER A C 1
ATOM 786 O O . SER A 1 102 ? 16.743 -6.908 -13.098 1.00 83.56 102 SER A O 1
ATOM 788 N N . LEU A 1 103 ? 15.595 -7.889 -11.426 1.00 81.56 103 LEU A N 1
ATOM 789 C CA . LEU A 1 103 ? 14.590 -6.847 -11.264 1.00 81.56 103 LEU A CA 1
ATOM 790 C C . LEU A 1 103 ? 15.273 -5.585 -10.713 1.00 81.56 103 LEU A C 1
ATOM 792 O O . LEU A 1 103 ? 15.981 -5.630 -9.716 1.00 81.56 103 LEU A O 1
ATOM 796 N N . GLY A 1 104 ? 15.143 -4.462 -11.426 1.00 66.00 104 GLY A N 1
ATOM 797 C CA . GLY A 1 104 ? 15.869 -3.221 -11.111 1.00 66.00 104 GLY A CA 1
ATOM 798 C C . GLY A 1 104 ? 17.203 -3.034 -11.849 1.00 66.00 104 GLY A C 1
ATOM 799 O O . GLY A 1 104 ? 17.843 -1.993 -11.703 1.00 66.00 104 GLY A O 1
ATOM 800 N N . THR A 1 105 ? 17.622 -3.979 -12.698 1.00 78.06 105 THR A N 1
ATOM 801 C CA . THR A 1 105 ? 18.753 -3.749 -13.615 1.00 78.06 105 THR A CA 1
ATOM 802 C C . THR A 1 105 ? 18.336 -2.889 -14.817 1.00 78.06 105 THR A C 1
ATOM 804 O O . THR A 1 105 ? 17.184 -2.906 -15.248 1.00 78.06 105 THR A O 1
ATOM 807 N N . ARG A 1 106 ? 19.290 -2.141 -15.399 1.00 64.06 106 ARG A N 1
ATOM 808 C CA . ARG A 1 106 ? 19.072 -1.083 -16.418 1.00 64.06 106 ARG A CA 1
ATOM 809 C C . ARG A 1 106 ? 18.330 -1.520 -17.699 1.00 64.06 106 ARG A C 1
ATOM 811 O O . ARG A 1 106 ? 17.955 -0.658 -18.482 1.00 64.06 106 ARG A O 1
ATOM 818 N N . PHE A 1 107 ? 18.113 -2.816 -17.919 1.00 63.44 107 PHE A N 1
ATOM 819 C CA . PHE A 1 107 ? 17.458 -3.354 -19.120 1.00 63.44 107 PHE A CA 1
ATOM 820 C C . PHE A 1 107 ? 16.220 -4.213 -18.821 1.00 63.44 107 PHE A C 1
ATOM 822 O O . PHE A 1 107 ? 15.654 -4.807 -19.736 1.00 63.44 107 PHE A O 1
ATOM 829 N N . VAL A 1 108 ? 15.798 -4.297 -17.556 1.00 72.38 108 VAL A N 1
ATOM 830 C CA . VAL A 1 108 ? 14.632 -5.081 -17.126 1.00 72.38 108 VAL A CA 1
ATOM 831 C C . VAL A 1 108 ? 13.488 -4.115 -16.828 1.00 72.38 108 VAL A C 1
ATOM 833 O O . VAL A 1 108 ? 13.161 -3.801 -15.686 1.00 72.38 108 VAL A O 1
ATOM 836 N N . HIS A 1 109 ? 12.930 -3.589 -17.912 1.00 78.44 109 HIS A N 1
ATOM 837 C CA . HIS A 1 109 ? 11.831 -2.630 -17.941 1.00 78.44 109 HIS A CA 1
ATOM 838 C C . HIS A 1 109 ? 10.848 -3.015 -19.054 1.00 78.44 109 HIS A C 1
ATOM 840 O O . HIS A 1 109 ? 11.154 -3.856 -19.904 1.00 78.44 109 HIS A O 1
ATOM 846 N N . THR A 1 110 ? 9.671 -2.393 -19.085 1.00 75.56 110 THR A N 1
ATOM 847 C CA . THR A 1 110 ? 8.740 -2.564 -20.213 1.00 75.56 110 THR A CA 1
ATOM 848 C C . THR A 1 110 ? 9.357 -2.038 -21.518 1.00 75.56 110 THR A C 1
ATOM 850 O O . THR A 1 110 ? 10.369 -1.334 -21.501 1.00 75.56 110 THR A O 1
ATOM 853 N N . SER A 1 111 ? 8.752 -2.330 -22.674 1.00 75.88 111 SER A N 1
ATOM 854 C CA . SER A 1 111 ? 9.159 -1.733 -23.962 1.00 75.88 111 SER A CA 1
ATOM 855 C C . SER A 1 111 ? 9.110 -0.198 -23.958 1.00 75.88 111 SER A C 1
ATOM 857 O O . SER A 1 111 ? 9.817 0.441 -24.731 1.00 75.88 111 SER A O 1
ATOM 859 N N . GLU A 1 112 ? 8.312 0.385 -23.063 1.00 75.44 112 GLU A N 1
ATOM 860 C CA . GLU A 1 112 ? 8.193 1.828 -22.843 1.00 75.44 112 GLU A CA 1
ATOM 861 C C . GLU A 1 112 ? 9.206 2.375 -21.820 1.00 75.44 112 GLU A C 1
ATOM 863 O O . GLU A 1 112 ? 9.208 3.569 -21.537 1.00 75.44 112 GLU A O 1
ATOM 868 N N . GLY A 1 113 ? 10.058 1.521 -21.242 1.00 77.19 113 GLY A N 1
ATOM 869 C CA . GLY A 1 113 ? 11.058 1.913 -20.246 1.00 77.19 113 GLY A CA 1
ATOM 870 C C . GLY A 1 113 ? 10.525 2.049 -18.817 1.00 77.19 113 GLY A C 1
ATOM 871 O O . GLY A 1 113 ? 11.214 2.608 -17.968 1.00 77.19 113 GLY A O 1
ATOM 872 N N . ARG A 1 114 ? 9.318 1.543 -18.522 1.00 76.69 114 ARG A N 1
ATOM 873 C CA . ARG A 1 114 ? 8.721 1.626 -17.178 1.00 76.69 114 ARG A CA 1
ATOM 874 C C . ARG A 1 114 ? 9.241 0.522 -16.258 1.00 76.69 114 ARG A C 1
ATOM 876 O O . ARG A 1 114 ? 9.536 -0.586 -16.714 1.00 76.69 114 ARG A O 1
ATOM 883 N N . CYS A 1 115 ? 9.280 0.803 -14.955 1.00 78.69 115 CYS A N 1
ATOM 884 C CA . CYS A 1 115 ? 9.537 -0.207 -13.929 1.00 78.69 115 CYS A CA 1
ATOM 885 C C . CYS A 1 115 ? 8.516 -1.350 -14.032 1.00 78.69 115 CYS A C 1
ATOM 887 O O . CYS A 1 115 ? 7.319 -1.100 -14.164 1.00 78.69 115 CYS A O 1
ATOM 889 N N . LEU A 1 116 ? 8.978 -2.599 -13.924 1.00 85.44 116 LEU A N 1
ATOM 890 C CA . LEU A 1 116 ? 8.089 -3.772 -13.920 1.00 85.44 116 LEU A CA 1
ATOM 891 C C . LEU A 1 116 ? 7.244 -3.872 -12.646 1.00 85.44 116 LEU A C 1
ATOM 893 O O . LEU A 1 116 ? 6.208 -4.527 -12.641 1.00 85.44 116 LEU A O 1
ATOM 897 N N . ILE A 1 117 ? 7.693 -3.222 -11.572 1.00 87.06 117 ILE A N 1
ATOM 898 C CA . ILE A 1 117 ? 6.985 -3.144 -10.300 1.00 87.06 117 ILE A CA 1
ATOM 899 C C . ILE A 1 117 ? 6.784 -1.675 -9.969 1.00 87.06 117 ILE A C 1
ATOM 901 O O . ILE A 1 117 ? 7.735 -0.892 -9.956 1.00 87.06 117 ILE A O 1
ATOM 905 N N . THR A 1 118 ? 5.536 -1.311 -9.693 1.00 85.38 118 THR A N 1
ATOM 906 C CA . THR A 1 118 ? 5.163 0.034 -9.260 1.00 85.38 118 THR A CA 1
ATOM 907 C C . THR A 1 118 ? 4.437 -0.068 -7.927 1.00 85.38 118 THR A C 1
ATOM 909 O O . THR A 1 118 ? 3.388 -0.701 -7.842 1.00 85.38 118 THR A O 1
ATOM 912 N N . ARG A 1 119 ? 4.989 0.559 -6.881 1.00 87.12 119 ARG A N 1
ATOM 913 C CA . ARG A 1 119 ? 4.316 0.691 -5.581 1.00 87.12 119 ARG A CA 1
ATOM 914 C C . ARG A 1 119 ? 3.433 1.932 -5.608 1.00 87.12 119 ARG A C 1
ATOM 916 O O . ARG A 1 119 ? 3.895 3.005 -5.994 1.00 87.12 119 ARG A O 1
ATOM 923 N N . LEU A 1 120 ? 2.179 1.790 -5.198 1.00 84.88 120 LEU A N 1
ATOM 924 C CA . LEU A 1 120 ? 1.210 2.882 -5.172 1.00 84.88 120 LEU A CA 1
ATOM 925 C C . LEU A 1 120 ? 0.566 2.963 -3.791 1.00 84.88 120 LEU A C 1
ATOM 927 O O . LEU A 1 120 ? 0.195 1.947 -3.213 1.00 84.88 120 LEU A O 1
ATOM 931 N N . VAL A 1 121 ? 0.396 4.188 -3.296 1.00 83.62 121 VAL A N 1
ATOM 932 C CA . VAL A 1 121 ? -0.513 4.485 -2.186 1.00 83.62 121 VAL A CA 1
ATOM 933 C C . VAL A 1 121 ? -1.686 5.243 -2.796 1.00 83.62 121 VAL A C 1
ATOM 935 O O . VAL A 1 121 ? -1.522 6.411 -3.168 1.00 83.62 121 VAL A O 1
ATOM 938 N N . PRO A 1 122 ? -2.846 4.598 -2.994 1.00 78.88 122 PRO A N 1
ATOM 939 C CA . PRO A 1 122 ? -3.967 5.260 -3.630 1.00 78.88 122 PRO A CA 1
ATOM 940 C C . PRO A 1 122 ? -4.493 6.376 -2.726 1.00 78.88 122 PRO A C 1
ATOM 942 O O . PRO A 1 122 ? -4.621 6.217 -1.514 1.00 78.88 122 PRO A O 1
ATOM 945 N N . CYS A 1 123 ? -4.813 7.526 -3.320 1.00 79.44 123 CYS A N 1
ATOM 946 C CA . CYS A 1 123 ? -5.459 8.608 -2.588 1.00 79.44 123 CYS A CA 1
ATOM 947 C C . CYS A 1 123 ? -6.879 8.167 -2.200 1.00 79.44 123 CYS A C 1
ATOM 949 O O . CYS A 1 123 ? -7.696 7.954 -3.104 1.00 79.44 123 CYS A O 1
ATOM 951 N N . PRO A 1 124 ? -7.225 8.098 -0.900 1.00 75.00 124 PRO A N 1
ATOM 952 C CA . PRO A 1 124 ? -8.544 7.641 -0.483 1.00 75.00 124 PRO A CA 1
ATOM 953 C C . PRO A 1 124 ? -9.658 8.497 -1.082 1.00 75.00 124 PRO A C 1
ATOM 955 O O . PRO A 1 124 ? -10.656 7.957 -1.535 1.00 75.00 124 PRO A O 1
ATOM 958 N N . ALA A 1 125 ? -9.469 9.821 -1.160 1.00 77.06 125 ALA A N 1
ATOM 959 C CA . ALA A 1 125 ? -10.449 10.739 -1.745 1.00 77.06 125 ALA A CA 1
ATOM 960 C C . ALA A 1 125 ? -10.700 10.475 -3.239 1.00 77.06 125 ALA A C 1
ATOM 962 O O . ALA A 1 125 ? -11.843 10.557 -3.678 1.00 77.06 125 ALA A O 1
ATOM 963 N N . CYS A 1 126 ? -9.656 10.131 -4.001 1.00 75.62 126 CYS A N 1
ATOM 964 C CA . CYS A 1 126 ? -9.788 9.801 -5.420 1.00 75.62 126 CYS A CA 1
ATOM 965 C C . CYS A 1 126 ? -10.486 8.455 -5.626 1.00 75.62 126 CYS A C 1
ATOM 967 O O . CYS A 1 126 ? -11.270 8.333 -6.558 1.00 75.62 126 CYS A O 1
ATOM 969 N N . LEU A 1 127 ? -10.251 7.478 -4.742 1.00 73.62 127 LEU A N 1
ATOM 970 C CA . LEU A 1 127 ? -10.984 6.210 -4.762 1.00 73.62 127 LEU A CA 1
ATOM 971 C C . LEU A 1 127 ? -12.473 6.390 -4.422 1.00 73.62 127 LEU A C 1
ATOM 973 O O . LEU A 1 127 ? -13.301 5.659 -4.948 1.00 73.62 127 LEU A O 1
ATOM 977 N N . ARG A 1 128 ? -12.837 7.383 -3.588 1.00 70.44 128 ARG A N 1
ATOM 978 C CA . ARG A 1 128 ? -14.256 7.693 -3.297 1.00 70.44 128 ARG A CA 1
ATOM 979 C C . ARG A 1 128 ? -14.960 8.455 -4.418 1.00 70.44 128 ARG A C 1
ATOM 981 O O . ARG A 1 128 ? -16.178 8.619 -4.359 1.00 70.44 128 ARG A O 1
ATOM 988 N N . ALA A 1 129 ? -14.213 9.035 -5.356 1.00 63.66 129 ALA A N 1
ATOM 989 C CA . ALA A 1 129 ? -14.805 9.883 -6.374 1.00 63.66 129 ALA A CA 1
ATOM 990 C C . ALA A 1 129 ? -15.620 9.013 -7.347 1.00 63.66 129 ALA A C 1
ATOM 992 O O . ALA A 1 129 ? -15.121 7.980 -7.795 1.00 63.66 129 ALA A O 1
ATOM 993 N N . PRO A 1 130 ? -16.858 9.405 -7.701 1.00 57.19 130 PRO A N 1
ATOM 994 C CA . PRO A 1 130 ? -17.591 8.712 -8.751 1.00 57.19 130 PRO A CA 1
ATOM 995 C C . PRO A 1 130 ? -16.760 8.738 -10.036 1.00 57.19 130 PRO A C 1
ATOM 997 O O . PRO A 1 130 ? -16.121 9.753 -10.333 1.00 57.19 130 PRO A O 1
ATOM 1000 N N . ALA A 1 131 ? -16.767 7.627 -10.781 1.00 56.53 131 ALA A N 1
ATOM 1001 C CA . ALA A 1 131 ? -16.056 7.532 -12.050 1.00 56.53 131 ALA A CA 1
ATOM 1002 C C . ALA A 1 131 ? -16.370 8.772 -12.909 1.00 56.53 131 ALA A C 1
ATOM 1004 O O . ALA A 1 131 ? -17.542 9.167 -12.990 1.00 56.53 131 ALA A O 1
ATOM 1005 N N . PRO A 1 132 ? -15.359 9.429 -13.510 1.00 55.66 132 PRO A N 1
ATOM 1006 C CA . PRO A 1 132 ? -15.603 10.600 -14.334 1.00 55.66 132 PRO A CA 1
ATOM 1007 C C . PRO A 1 132 ? -16.608 10.228 -15.425 1.00 55.66 132 PRO A C 1
ATOM 1009 O O . PRO A 1 132 ? -16.436 9.226 -16.121 1.00 55.66 132 PRO A O 1
ATOM 1012 N N . ALA A 1 133 ? -17.688 11.008 -15.536 1.00 49.72 133 ALA A N 1
ATOM 1013 C CA . ALA A 1 133 ? -18.715 10.768 -16.538 1.00 49.72 133 ALA A CA 1
ATOM 1014 C C . ALA A 1 133 ? -18.061 10.712 -17.930 1.00 49.72 133 ALA A C 1
ATOM 1016 O O . ALA A 1 133 ? -17.192 11.546 -18.216 1.00 49.72 133 ALA A O 1
ATOM 1017 N N . PRO A 1 134 ? -18.449 9.755 -18.794 1.00 51.62 134 PRO A N 1
ATOM 1018 C CA . PRO A 1 134 ? -17.904 9.688 -20.140 1.00 51.62 134 PRO A CA 1
ATOM 1019 C C . PRO A 1 134 ? -18.118 11.036 -20.843 1.00 51.62 134 PRO A C 1
ATOM 1021 O O . PRO A 1 134 ? -19.152 11.684 -20.627 1.00 51.62 134 PRO A O 1
ATOM 1024 N N . PRO A 1 135 ? -17.152 11.491 -21.662 1.00 50.34 135 PRO A N 1
ATOM 1025 C CA . PRO A 1 135 ? -17.283 12.758 -22.359 1.00 50.34 135 PRO A CA 1
ATOM 1026 C C . PRO A 1 135 ? -18.568 12.742 -23.201 1.00 50.34 135 PRO A C 1
ATOM 1028 O O . PRO A 1 135 ? -18.883 11.720 -23.820 1.00 50.34 135 PRO A O 1
ATOM 1031 N N . PRO A 1 136 ? -19.337 13.844 -23.230 1.00 57.25 136 PRO A N 1
ATOM 1032 C CA . PRO A 1 136 ? -20.574 13.894 -23.992 1.00 57.25 136 PRO A CA 1
ATOM 1033 C C . PRO A 1 136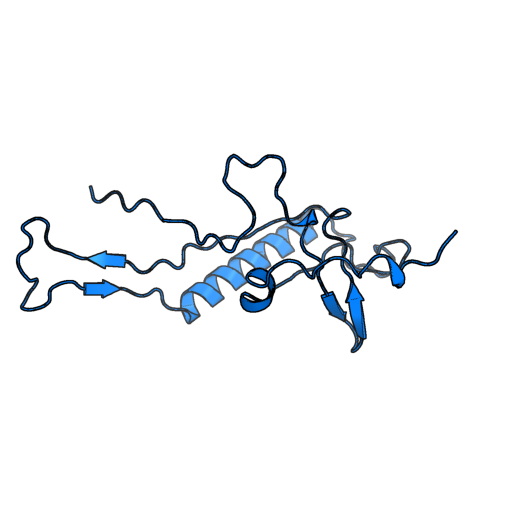 ? -20.293 13.580 -25.467 1.00 57.25 136 PRO A C 1
ATOM 1035 O O . PRO A 1 136 ? -19.309 14.063 -26.029 1.00 57.25 136 PRO A O 1
ATOM 1038 N N . HIS A 1 137 ? -21.170 12.788 -26.096 1.00 58.91 137 HIS A N 1
ATOM 1039 C CA . HIS A 1 137 ? -20.993 12.228 -27.448 1.00 58.91 137 HIS A CA 1
ATOM 1040 C C . HIS A 1 137 ? -20.620 13.251 -28.540 1.00 58.91 137 HIS A C 1
ATOM 1042 O O . HIS A 1 137 ? -20.105 12.876 -29.586 1.00 58.91 137 HIS A O 1
ATOM 1048 N N . HIS A 1 138 ? -20.858 14.542 -28.310 1.00 62.88 138 HIS A N 1
ATOM 1049 C CA . HIS A 1 138 ? -20.525 15.640 -29.221 1.00 62.88 138 HIS A CA 1
ATOM 1050 C C . HIS A 1 138 ? -19.018 15.971 -29.267 1.00 62.88 138 HIS 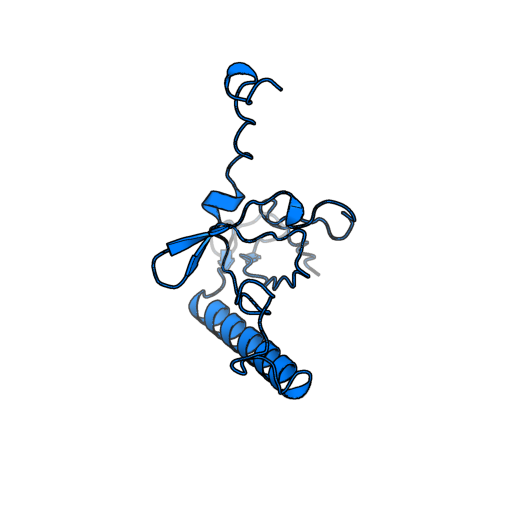A C 1
ATOM 1052 O O . HIS A 1 138 ? -18.595 16.696 -30.161 1.00 62.88 138 HIS A O 1
ATOM 1058 N N . LEU A 1 139 ? -18.225 15.475 -28.308 1.00 53.50 139 LEU A N 1
ATOM 1059 C CA . LEU A 1 139 ? -16.768 15.661 -28.229 1.00 53.50 139 LEU A CA 1
ATOM 1060 C C . LEU A 1 139 ? -15.971 14.435 -28.701 1.00 53.50 139 LEU A C 1
ATOM 1062 O O . LEU A 1 139 ? -14.744 14.493 -28.751 1.00 53.50 139 LEU A O 1
ATOM 1066 N N . LEU A 1 140 ? -16.641 13.332 -29.048 1.00 48.53 140 LEU A N 1
ATOM 1067 C CA . LEU A 1 140 ? -15.984 12.201 -29.698 1.00 48.53 140 LEU A CA 1
ATOM 1068 C C . LEU A 1 140 ? -15.715 12.570 -31.167 1.00 48.53 140 LEU A C 1
ATOM 1070 O O . LEU A 1 140 ? -16.625 13.088 -31.824 1.00 48.53 140 LEU A O 1
ATOM 1074 N N . PRO A 1 141 ? -14.500 12.335 -31.699 1.00 48.47 141 PRO A N 1
ATOM 1075 C CA . PRO A 1 141 ? -14.231 12.551 -33.113 1.00 48.47 141 PRO A CA 1
ATOM 1076 C C . PRO A 1 141 ? -15.190 11.678 -33.928 1.00 48.47 141 PRO A C 1
ATOM 1078 O O . PRO A 1 141 ? -15.212 10.457 -33.783 1.00 48.47 141 PRO A O 1
ATOM 1081 N N . GLN A 1 142 ? -16.029 12.330 -34.733 1.00 54.66 142 GLN A N 1
ATOM 1082 C CA . GLN A 1 142 ? -16.923 11.660 -35.671 1.00 54.66 142 GLN A CA 1
ATOM 1083 C C . GLN A 1 142 ? -16.038 10.995 -36.729 1.00 54.66 142 GLN A C 1
ATOM 1085 O O . GLN A 1 142 ? -15.250 11.685 -37.380 1.00 54.66 142 GLN A O 1
ATOM 1090 N N . VAL A 1 143 ? -16.115 9.667 -36.820 1.00 50.19 143 VAL A N 1
ATOM 1091 C CA . VAL A 1 143 ? -15.430 8.862 -37.843 1.00 50.19 143 VAL A CA 1
ATOM 1092 C C . VAL A 1 143 ? -16.066 9.109 -39.205 1.00 50.19 143 VAL A C 1
ATOM 1094 O O . VAL A 1 143 ? -17.317 9.129 -39.260 1.00 50.19 143 VAL A O 1
#

Secondary structure (DSSP, 8-state):
---------TTSS--TT-TT-SGGG--EEEEETTEEEEE-STTS---------PPEEE--TTS--BTTBS-EEEPPPHHHHHHHHHHHHHHHHHHHHHH-TTTTSTT-B-TTS-BS-------HHHHTSPPPPPPPGGGSPP-

Sequence (143 aa):
MLTVTPERDQLLPGQATDVDGGYSHVQFRVQQDGAWTELSAGDSACIEIELPAEVCVARRTDGLPLSGYQSISVEPNPEVLTKLLALFTDHVDLLLEDWYPSLGTRFVHTSEGRCLITRLVPCPACLRAPAPAPPPHHLLPQV

Foldseek 3Di:
DPPPPDDDDPLAFDDPPPPDTHCQLPFDWDQDPNDTDTDHPVVADDDDDDDPQDKDKDADPVQDADVPHRIDIDGDDVVVVVVVVVVVVVVVVVVCCVVPVCQPPQPPAPPVSHRNDDDDDDDSVSSPDDRPDPDPPVPPPDD

Organism: Plutella xylostella (NCBI:txid51655)

Radius of gyration: 21.57 Å; chains: 1; bounding box: 46×30×73 Å

=== Feature glossary ===
Legend for the data blocks above and below:

— What the protein is —

Sequence gives the chain of amino acids in standard one-letter code (A=alanine, C=cysteine, …, Y=tyrosine), read N→C. It is the only feature that is directly encoded by the gene; all structural features are derived from the folded form of this sequence.

The annotation block draws on four external resources. InterPro: which protein families and domains the sequence belongs to. GO: standardized terms for what the protein does, what process it participates in, and where in the cell it acts. CATH: which structural fold it has in the CATH hierarchy. Organism: the species of origin.

— Where its atoms are —

Atomic coordinates in PDBx/mmCIF format — the same representation the Protein Data Bank distributes. Each line of the _atom_site loop places one backbone atom in Cartesian space (units: ångströms, origin: arbitrary).

Six rendered views show the 3D structure from the faces of a cube — i.e. along ±x, ±y, ±z. Rendering representation is drawn randomly per protein from cartoon (secondary-structure ribbons), sticks (backbone bonds), or molecular surface; coloring is either N→C rainbow (blue at the N-terminus through red at the C-terminus) or one color per chain.

— Local backbone conformation —

DSSP 8-state secondary structure assigns each residue one of H (α-helix), G (3₁₀-helix), I (π-helix), E (extended β-strand), B (isolated β-bridge), T (hydrogen-bonded turn), S (bend), or '-' (coil). The assignment is computed from backbone hydrogen-bond geometry via the Kabsch–Sander algorithm.

P-SEA three-state annotation labels each residue as helix, strand, or coil based purely on the geometry of the Cα trace. It serves as a fallback when the full backbone (and thus DSSP) is unavailable.

φ (phi) and ψ (psi) are the two rotatable backbone dihedrals per residue: φ is the C(i-1)–N–Cα–C torsion, ψ is the N–Cα–C–N(i+1) torsion, both in degrees on (−180°, 180°]. α-helical residues cluster near (−60°, −45°); β-strand residues near (−120°, +130°). A Ramachandran plot is simply a scatter of (φ, ψ) for every residue.

— Global shape and packing —

Radius of gyration (Rg) is the root-mean-square distance of Cα atoms from their centroid — a single number for overall size and compactness. A globular domain of N residues has Rg ≈ 2.2·N^0.38 Å; an extended or disordered chain has a much larger Rg. The Cα contact count is the number of residue pairs whose Cα atoms are within 8 Å and are more than four positions apart in sequence — a standard proxy for tertiary packing density. The bounding box is the smallest axis-aligned box enclosing all Cα atoms.

Accessible surface area quantifies burial. A residue with SASA near zero is packed into the hydrophobic core; one with SASA >100 Å² sits on the surface. Computed here via the Shrake–Rupley numerical algorithm with a 1.4 Å probe.

The contact map is a binary N×N matrix image: pixel (i, j) is dark where Cα_i and Cα_j are within 8 Å and |i−j|>4. Because the |i−j|>4 filter removes local helical contacts, off-diagonal stripes parallel to the main diagonal indicate parallel β-sheets; stripes perpendicular to it indicate antiparallel β-sheets. The Ramachandran plot scatters every residue's (φ, ψ) pair against the sterically allowed regions. The PAE heatmap renders the predicted-aligned-error matrix.

— Structural neighborhood —

A 3Di character summarizes, for each residue, the relative orientation of the Cα 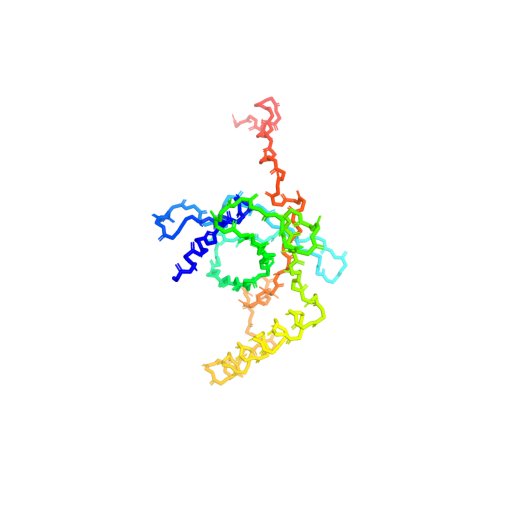frame of its nearest spatial neighbor. Because it encodes fold topology rather than chemistry, 3Di alignments detect remote structural similarity that sequence alignment misses.

Structural nearest neighbors (via Foldseek easy-search vs the PDB). Reported per hit: target PDB id, E-value, and alignment TM-score. A TM-score above ~0.5 is the conventional threshold for 'same fold'.

— Confidence and disorder —

For AlphaFold models, the B-factor field carries pLDDT — the model's own estimate of local accuracy on a 0–100 scale. Regions with pLDDT<50 should be treated as essentially unmodeled; they often correspond to intrinsically disordered segments.

B-factor (Debye–Waller factor) reflects atomic displacement in the crystal lattice. It is an experimental observable (units Å²), not a prediction; low values mean the atom is pinned down, high values mean it moves or is heterogeneous across the crystal.

Predicted Aligned Error (PAE) is an AlphaFold confidence matrix: entry (i, j) is the expected error in the position of residue j, in ångströms, when the prediction is superimposed on the true structure at residue i. Low PAE within a block 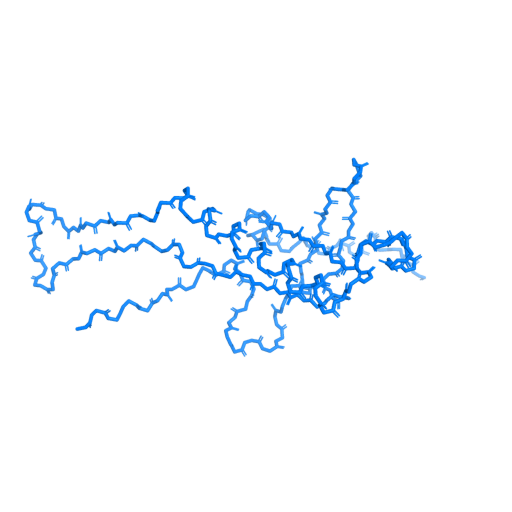of residues means that block is internally rigid and well-predicted; high PAE between two blocks means their relative placement is uncertain even if each block individually is confident.